Protein AF-A0A7W6J8L1-F1 (afdb_monomer_lite)

Sequence (103 aa):
MVDAICGVARTLWPSKTATNLASRAEISERAAKLWLEGRTEPGAEAVVNLLRSDAGFVVLQSIMQGSGTRWWREFERGVQIAELEQRLEWHRQQLDTLKQELK

Structure (mmCIF, N/CA/C/O backbone):
data_AF-A0A7W6J8L1-F1
#
_entry.id   AF-A0A7W6J8L1-F1
#
loop_
_atom_site.group_PDB
_atom_site.id
_atom_site.type_symbol
_atom_site.label_atom_id
_atom_site.label_alt_id
_atom_site.label_comp_id
_atom_site.label_asym_id
_atom_site.label_entity_id
_atom_site.label_seq_id
_atom_site.pdbx_PDB_ins_code
_atom_site.Cartn_x
_atom_site.Cartn_y
_atom_site.Cartn_z
_atom_site.occupancy
_atom_site.B_iso_or_equiv
_atom_site.auth_seq_id
_atom_site.auth_comp_id
_atom_site.auth_asym_id
_atom_site.auth_atom_id
_atom_site.pdbx_PDB_model_num
ATOM 1 N N . MET A 1 1 ? 8.585 -10.341 -8.359 1.00 72.62 1 MET A N 1
ATOM 2 C CA . MET A 1 1 ? 8.406 -8.970 -7.814 1.00 72.62 1 MET A CA 1
ATOM 3 C C . MET A 1 1 ? 7.578 -8.098 -8.751 1.00 72.62 1 MET A C 1
ATOM 5 O O . MET A 1 1 ? 6.608 -7.508 -8.291 1.00 72.62 1 MET A O 1
ATOM 9 N N . VAL A 1 2 ? 7.901 -8.053 -10.051 1.00 84.25 2 VAL A N 1
ATOM 10 C CA . VAL A 1 2 ? 7.100 -7.334 -11.066 1.00 84.25 2 VAL A CA 1
ATOM 11 C C . VAL A 1 2 ? 5.639 -7.768 -11.056 1.00 84.25 2 VAL A C 1
ATOM 13 O O . VAL A 1 2 ? 4.758 -6.916 -11.039 1.00 84.25 2 VAL A O 1
ATOM 16 N N . ASP A 1 3 ? 5.385 -9.077 -10.981 1.00 87.69 3 ASP A N 1
ATOM 17 C CA . ASP A 1 3 ? 4.025 -9.628 -10.965 1.00 87.69 3 ASP A CA 1
ATOM 18 C C . ASP A 1 3 ? 3.216 -9.182 -9.748 1.00 87.69 3 ASP A C 1
ATOM 20 O O . ASP A 1 3 ? 2.036 -8.872 -9.882 1.00 87.69 3 ASP A O 1
ATOM 24 N N . ALA A 1 4 ? 3.856 -9.084 -8.578 1.00 88.56 4 ALA A N 1
ATOM 25 C CA . ALA A 1 4 ? 3.229 -8.587 -7.355 1.00 88.56 4 ALA A CA 1
ATOM 26 C C . ALA A 1 4 ? 2.823 -7.112 -7.518 1.00 88.56 4 ALA A C 1
ATOM 28 O O . ALA A 1 4 ? 1.662 -6.754 -7.332 1.00 88.56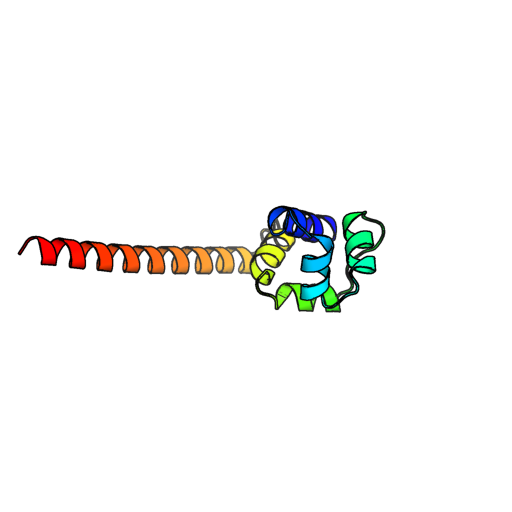 4 ALA A O 1
ATOM 29 N N . ILE A 1 5 ? 3.753 -6.268 -7.977 1.00 93.12 5 ILE A N 1
ATOM 30 C CA . ILE A 1 5 ? 3.507 -4.836 -8.205 1.00 93.12 5 ILE A CA 1
ATOM 31 C C . ILE A 1 5 ? 2.439 -4.624 -9.289 1.00 93.12 5 ILE A C 1
ATOM 33 O O . ILE A 1 5 ? 1.509 -3.843 -9.099 1.00 93.12 5 ILE A O 1
ATOM 37 N N . CYS A 1 6 ? 2.531 -5.335 -10.414 1.00 94.69 6 CYS A N 1
ATOM 38 C CA . CYS A 1 6 ? 1.575 -5.220 -11.514 1.00 94.69 6 CYS A CA 1
ATOM 39 C C . CYS A 1 6 ? 0.200 -5.788 -11.147 1.00 94.69 6 CYS A C 1
ATOM 41 O O . CYS A 1 6 ? -0.818 -5.234 -11.558 1.00 94.69 6 CYS A O 1
ATOM 43 N N . GLY A 1 7 ? 0.154 -6.867 -10.363 1.00 94.81 7 GLY A N 1
ATOM 44 C CA . GLY A 1 7 ? -1.077 -7.422 -9.809 1.00 94.81 7 GLY A CA 1
ATOM 45 C C . GLY A 1 7 ? -1.788 -6.411 -8.915 1.00 94.81 7 GLY A C 1
ATOM 46 O O . GLY A 1 7 ? -2.953 -6.098 -9.155 1.00 94.81 7 GLY A O 1
ATOM 47 N N . VAL A 1 8 ? -1.067 -5.819 -7.958 1.00 95.31 8 VAL A N 1
ATOM 48 C CA . VAL A 1 8 ? -1.593 -4.751 -7.094 1.00 95.31 8 VAL A CA 1
ATOM 49 C C . VAL A 1 8 ? -2.060 -3.553 -7.913 1.00 95.31 8 VAL A C 1
ATOM 51 O O . VAL A 1 8 ? -3.170 -3.072 -7.700 1.00 95.31 8 VAL A O 1
ATOM 54 N N . ALA A 1 9 ? -1.267 -3.100 -8.886 1.00 96.31 9 ALA A N 1
ATOM 55 C CA . ALA A 1 9 ? -1.627 -1.958 -9.720 1.00 96.31 9 ALA A CA 1
ATOM 56 C C . ALA A 1 9 ? -2.949 -2.185 -10.475 1.00 96.31 9 ALA A C 1
ATOM 58 O O . ALA A 1 9 ? -3.785 -1.283 -10.517 1.00 96.31 9 ALA A O 1
ATOM 59 N N . ARG A 1 10 ? -3.168 -3.384 -11.039 1.00 97.31 10 ARG A N 1
ATOM 60 C CA . ARG A 1 10 ? -4.425 -3.729 -11.733 1.00 97.31 10 ARG A CA 1
ATOM 61 C C . ARG A 1 10 ? -5.626 -3.763 -10.787 1.00 97.31 10 ARG A C 1
ATOM 63 O O . ARG A 1 10 ? -6.712 -3.364 -11.194 1.00 97.31 10 ARG A O 1
ATOM 70 N N . THR A 1 11 ? -5.429 -4.201 -9.545 1.00 96.75 11 THR A N 1
ATOM 71 C CA . THR A 1 11 ? -6.487 -4.237 -8.524 1.00 96.75 11 THR A CA 1
ATOM 72 C C . THR A 1 11 ? -6.833 -2.842 -8.004 1.00 96.75 11 THR A C 1
ATOM 74 O O . THR A 1 11 ? -8.009 -2.509 -7.898 1.00 96.75 11 THR A O 1
ATOM 77 N N . LEU A 1 12 ? -5.830 -2.014 -7.696 1.00 96.25 12 LEU A N 1
ATOM 78 C CA . LEU A 1 12 ? -6.038 -0.669 -7.147 1.00 96.25 12 LEU A CA 1
ATOM 79 C C . LEU A 1 12 ? -6.540 0.323 -8.199 1.00 96.25 12 LEU A C 1
ATOM 81 O O . LEU A 1 12 ? -7.371 1.180 -7.902 1.00 96.25 12 LEU A O 1
ATOM 85 N N . TRP A 1 13 ? -6.035 0.216 -9.429 1.00 96.81 13 TRP A N 1
ATOM 86 C CA . TRP A 1 13 ? -6.322 1.159 -10.508 1.00 96.81 13 TRP A CA 1
ATOM 87 C C . TRP A 1 13 ? -6.738 0.414 -11.779 1.00 96.81 13 TRP A C 1
ATOM 89 O O . TRP A 1 13 ? -5.997 0.417 -12.768 1.00 96.81 13 TRP A O 1
ATOM 99 N N . PRO A 1 14 ? -7.925 -0.220 -11.793 1.00 96.25 14 PRO A N 1
ATOM 100 C CA . PRO A 1 14 ? -8.396 -0.976 -12.955 1.00 96.25 14 PRO A CA 1
ATOM 101 C C . PRO A 1 14 ? -8.577 -0.080 -14.188 1.00 96.25 14 PRO A C 1
ATOM 103 O O . PRO A 1 14 ? -8.321 -0.491 -15.317 1.00 96.25 14 PRO A O 1
ATOM 106 N N . SER A 1 15 ? -8.951 1.184 -13.982 1.00 96.25 15 SER A N 1
ATOM 107 C CA . SER A 1 15 ? -8.907 2.214 -15.017 1.00 96.25 15 SER A CA 1
ATOM 108 C C . SER A 1 15 ? -7.578 2.965 -14.967 1.00 96.25 15 SER A C 1
ATOM 110 O O . SER A 1 15 ? -7.161 3.415 -13.898 1.00 96.25 15 SER A O 1
ATOM 112 N N . LYS A 1 16 ? -6.952 3.191 -16.129 1.00 96.38 16 LYS A N 1
ATOM 113 C CA . LYS A 1 16 ? -5.691 3.951 -16.248 1.00 96.38 16 LYS A CA 1
ATOM 114 C C . LYS A 1 16 ? -4.561 3.374 -15.376 1.00 96.38 16 LYS A C 1
ATOM 116 O O . LYS A 1 16 ? -3.809 4.126 -14.756 1.00 96.38 16 LYS A O 1
ATOM 121 N N . THR A 1 17 ? -4.434 2.044 -15.339 1.00 97.88 17 THR A N 1
ATOM 122 C CA . THR A 1 17 ? -3.417 1.335 -14.542 1.00 97.88 17 THR A CA 1
ATOM 123 C C . THR A 1 17 ? -2.011 1.857 -14.815 1.00 97.88 17 THR A C 1
ATOM 125 O O . THR A 1 17 ? -1.297 2.213 -13.884 1.00 97.88 17 THR A O 1
ATOM 128 N N . ALA A 1 18 ? -1.630 1.964 -16.093 1.00 97.69 18 ALA A N 1
ATOM 129 C CA . ALA A 1 18 ? -0.300 2.418 -16.489 1.00 97.69 18 ALA A CA 1
ATOM 130 C C . ALA A 1 18 ? -0.009 3.853 -16.029 1.00 97.69 18 ALA A C 1
ATOM 132 O O . ALA A 1 18 ? 1.066 4.108 -15.502 1.00 97.69 18 ALA A O 1
ATOM 133 N N . THR A 1 19 ? -0.963 4.775 -16.180 1.00 98.31 19 THR A N 1
ATOM 134 C CA . THR A 1 19 ? -0.801 6.176 -15.767 1.00 98.31 19 THR A CA 1
ATOM 135 C C . THR A 1 19 ? -0.666 6.303 -14.247 1.00 98.31 19 THR A C 1
ATOM 137 O O . THR A 1 19 ? 0.218 7.006 -13.765 1.00 98.31 19 THR A O 1
ATOM 140 N N . ASN A 1 20 ? -1.500 5.591 -13.479 1.00 98.19 20 ASN A N 1
ATOM 141 C CA . ASN A 1 20 ? -1.424 5.608 -12.015 1.00 98.19 20 ASN A CA 1
ATOM 142 C C . ASN A 1 20 ? -0.128 4.988 -11.488 1.00 98.19 20 ASN A C 1
ATOM 144 O O . ASN A 1 20 ? 0.472 5.536 -10.562 1.00 98.19 20 ASN A O 1
ATOM 148 N N . LEU A 1 21 ? 0.299 3.875 -12.091 1.00 97.62 21 LEU A N 1
ATOM 149 C CA . LEU A 1 21 ? 1.564 3.220 -11.777 1.00 97.62 21 LEU A CA 1
ATOM 150 C C . LEU A 1 21 ? 2.744 4.144 -12.098 1.00 97.62 21 LEU A C 1
ATOM 152 O O . LEU A 1 21 ? 3.610 4.342 -11.253 1.00 97.62 21 LEU A O 1
ATOM 156 N N . ALA A 1 22 ? 2.738 4.761 -13.282 1.00 98.12 22 ALA A N 1
ATOM 157 C CA . ALA A 1 22 ? 3.782 5.674 -13.734 1.00 98.12 22 ALA A CA 1
ATOM 158 C C . ALA A 1 22 ? 3.950 6.881 -12.807 1.00 98.12 22 ALA A C 1
ATOM 160 O O . ALA A 1 22 ? 5.065 7.188 -12.396 1.00 98.12 22 ALA A O 1
ATOM 161 N N . SER A 1 23 ? 2.837 7.516 -12.427 1.00 98.06 23 SER A N 1
ATOM 162 C CA . SER A 1 23 ? 2.850 8.695 -11.560 1.00 98.06 23 SER A CA 1
ATOM 163 C C . SER A 1 23 ? 3.451 8.423 -10.180 1.00 98.06 23 SER A C 1
ATOM 165 O O . SER A 1 23 ? 4.107 9.303 -9.640 1.00 98.06 23 SER A O 1
ATOM 167 N N . ARG A 1 24 ? 3.219 7.242 -9.596 1.00 98.00 24 ARG A N 1
ATOM 168 C CA . ARG A 1 24 ? 3.680 6.900 -8.235 1.00 98.00 24 ARG A CA 1
ATOM 169 C C . ARG A 1 24 ? 5.069 6.282 -8.205 1.00 98.00 24 ARG A C 1
ATOM 171 O O . ARG A 1 24 ? 5.787 6.427 -7.227 1.00 98.00 24 ARG A O 1
ATOM 178 N N . ALA A 1 25 ? 5.435 5.585 -9.273 1.00 97.44 25 ALA A N 1
ATOM 179 C CA . ALA A 1 25 ? 6.782 5.069 -9.470 1.00 97.44 25 ALA A CA 1
ATOM 180 C C . ALA A 1 25 ? 7.758 6.148 -9.978 1.00 97.44 25 ALA A C 1
ATOM 182 O O . ALA A 1 25 ? 8.954 5.882 -10.046 1.00 97.44 25 ALA A O 1
ATOM 183 N N . GLU A 1 26 ? 7.252 7.334 -10.338 1.00 98.00 26 GLU A N 1
ATOM 184 C CA . GLU A 1 26 ? 7.993 8.433 -10.975 1.00 98.00 26 GLU A CA 1
ATOM 185 C C . GLU A 1 26 ? 8.717 7.995 -12.258 1.00 98.00 26 GLU A C 1
ATOM 187 O O . GLU A 1 26 ? 9.879 8.305 -12.509 1.00 98.00 26 GLU A O 1
ATOM 192 N N . ILE A 1 27 ? 8.005 7.251 -13.102 1.00 97.88 27 ILE A N 1
ATOM 193 C CA . ILE A 1 27 ? 8.501 6.764 -14.394 1.00 97.88 27 ILE A CA 1
ATOM 194 C C . ILE A 1 27 ? 7.600 7.240 -15.532 1.00 97.88 27 ILE A C 1
ATOM 196 O O . ILE A 1 27 ? 6.489 7.725 -15.330 1.00 97.88 27 ILE A O 1
ATOM 200 N N . SER A 1 28 ? 8.047 7.040 -16.772 1.00 98.06 28 SER A N 1
ATOM 201 C CA . SER A 1 28 ? 7.187 7.275 -17.935 1.00 98.06 28 SER A CA 1
ATOM 202 C C . SER A 1 28 ? 6.040 6.258 -18.018 1.00 98.06 28 SER A C 1
ATOM 204 O O . SER A 1 28 ? 6.207 5.078 -17.702 1.00 98.06 28 SER A O 1
ATOM 206 N N . GLU A 1 29 ? 4.890 6.671 -18.562 1.00 98.06 29 GLU A N 1
ATOM 207 C CA . GLU A 1 29 ? 3.771 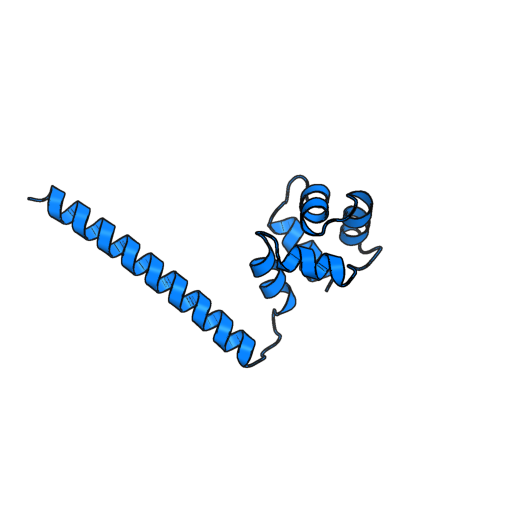5.750 -18.825 1.00 98.06 29 GLU A CA 1
ATOM 208 C C . GLU A 1 29 ? 4.175 4.601 -19.762 1.00 98.06 29 GLU A C 1
ATOM 210 O O . GLU A 1 29 ? 3.701 3.474 -19.620 1.00 98.06 29 GLU A O 1
ATOM 215 N N . ARG A 1 30 ? 5.104 4.854 -20.693 1.00 97.75 30 ARG A N 1
ATOM 216 C CA . ARG A 1 30 ? 5.675 3.811 -21.552 1.00 97.75 30 ARG A CA 1
ATOM 217 C C . ARG A 1 30 ? 6.394 2.737 -20.732 1.00 97.75 30 ARG A C 1
ATOM 219 O O . ARG A 1 30 ? 6.182 1.558 -20.990 1.00 97.75 30 ARG A O 1
ATOM 226 N N . ALA A 1 31 ? 7.221 3.128 -19.762 1.00 97.38 31 ALA A N 1
ATOM 227 C CA . ALA A 1 31 ? 7.908 2.181 -18.886 1.00 97.38 31 ALA A CA 1
ATOM 228 C C . ALA A 1 31 ? 6.909 1.371 -18.044 1.00 97.38 31 ALA A C 1
ATOM 230 O O . ALA A 1 31 ? 7.021 0.151 -17.977 1.00 97.38 31 ALA A O 1
AT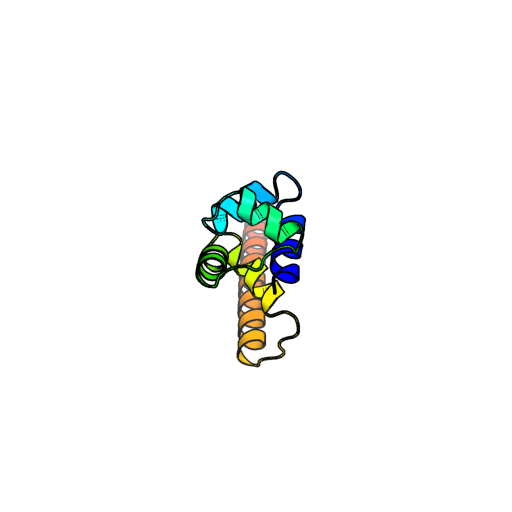OM 231 N N . ALA A 1 32 ? 5.875 2.023 -17.503 1.00 97.25 32 ALA A N 1
ATOM 232 C CA . ALA A 1 32 ? 4.811 1.341 -16.767 1.00 97.25 32 ALA A CA 1
ATOM 233 C C . ALA A 1 32 ? 4.063 0.303 -17.628 1.00 97.25 32 ALA A C 1
ATOM 235 O O . ALA A 1 32 ? 3.774 -0.792 -17.151 1.00 97.25 32 ALA A O 1
ATOM 236 N N . LYS A 1 33 ? 3.779 0.605 -18.905 1.00 97.75 33 LYS A N 1
ATOM 237 C CA . LYS A 1 33 ? 3.183 -0.367 -19.845 1.00 97.75 33 LYS A CA 1
ATOM 238 C C . LYS A 1 33 ? 4.088 -1.576 -20.065 1.00 97.75 33 LYS A C 1
ATOM 240 O O . LYS A 1 33 ? 3.610 -2.700 -19.987 1.00 97.75 33 LYS A O 1
ATOM 245 N N . LEU A 1 34 ? 5.391 -1.358 -20.252 1.00 97.62 34 LEU A N 1
ATOM 246 C CA . LEU A 1 34 ? 6.348 -2.455 -20.417 1.00 97.62 34 LEU A CA 1
ATOM 247 C C . LEU A 1 34 ? 6.410 -3.367 -19.182 1.00 97.62 34 LEU A C 1
ATOM 249 O O . LEU A 1 34 ? 6.501 -4.581 -19.348 1.00 97.62 34 LEU A O 1
ATOM 253 N N . TRP A 1 35 ? 6.293 -2.823 -17.966 1.00 96.25 35 TRP A N 1
ATOM 254 C CA . TRP A 1 35 ? 6.169 -3.639 -16.748 1.00 96.25 35 TRP A CA 1
ATOM 255 C C . TRP A 1 35 ? 4.873 -4.440 -16.723 1.00 96.25 35 TRP A C 1
ATOM 257 O O . TRP A 1 35 ? 4.894 -5.636 -16.452 1.00 96.25 35 TRP A O 1
ATOM 267 N N . LEU A 1 36 ? 3.746 -3.801 -17.052 1.00 96.12 36 LEU A N 1
ATOM 268 C CA . LEU A 1 36 ? 2.437 -4.457 -17.098 1.00 96.12 36 LEU A CA 1
ATOM 269 C C . LEU A 1 36 ? 2.365 -5.562 -18.163 1.00 96.12 36 LEU A C 1
ATOM 271 O O . LEU A 1 36 ? 1.570 -6.487 -18.021 1.00 96.12 36 LEU A O 1
ATOM 275 N N . GLU A 1 37 ? 3.181 -5.477 -19.209 1.00 95.88 37 GLU A N 1
ATOM 276 C CA . GLU A 1 37 ? 3.345 -6.504 -20.243 1.00 95.88 37 GLU A CA 1
ATOM 277 C C . GLU A 1 37 ? 4.403 -7.565 -19.877 1.00 95.88 37 GLU A C 1
ATOM 279 O O . GLU A 1 37 ? 4.608 -8.506 -20.639 1.00 95.88 37 GLU A O 1
ATOM 284 N N . GLY A 1 38 ? 5.100 -7.419 -18.743 1.00 94.31 38 GLY A N 1
ATOM 285 C CA . GLY A 1 38 ? 6.173 -8.322 -18.312 1.00 94.31 38 GLY A CA 1
ATOM 286 C C . GLY A 1 38 ? 7.457 -8.217 -19.143 1.00 94.31 38 GLY A C 1
ATOM 287 O O . GLY A 1 38 ? 8.273 -9.133 -19.137 1.00 94.31 38 GLY A O 1
ATOM 288 N N . ARG A 1 39 ? 7.645 -7.121 -19.891 1.00 94.62 39 ARG A N 1
ATOM 289 C CA . ARG A 1 39 ? 8.796 -6.933 -20.793 1.00 94.62 39 ARG A CA 1
ATOM 290 C C . ARG A 1 39 ? 10.024 -6.361 -20.096 1.00 94.62 39 ARG A C 1
ATOM 292 O O . ARG A 1 39 ? 11.132 -6.534 -20.596 1.00 94.62 39 ARG A O 1
ATOM 299 N N . THR A 1 40 ? 9.838 -5.657 -18.983 1.00 94.31 40 THR A N 1
ATOM 300 C CA . THR A 1 40 ? 10.920 -5.089 -18.169 1.00 94.31 40 THR A CA 1
ATOM 301 C C . THR A 1 40 ? 10.582 -5.172 -16.684 1.00 94.31 40 THR A C 1
ATOM 303 O O . THR A 1 40 ? 9.415 -5.300 -16.311 1.00 94.31 40 THR A O 1
ATOM 306 N N . GLU A 1 41 ? 11.604 -5.077 -15.831 1.00 92.00 41 GLU A N 1
ATOM 307 C CA . GLU A 1 41 ? 11.435 -5.071 -14.376 1.00 92.00 41 GLU A CA 1
ATOM 308 C C . GLU A 1 41 ? 11.520 -3.657 -13.771 1.00 92.00 41 GLU A C 1
ATOM 310 O O . GLU A 1 41 ? 12.143 -2.766 -14.363 1.00 92.00 41 GLU A O 1
ATOM 315 N N . PRO A 1 42 ? 10.920 -3.432 -12.585 1.00 92.00 42 PRO A N 1
ATOM 316 C CA . PRO A 1 42 ? 11.105 -2.225 -11.803 1.00 92.00 42 PRO A CA 1
ATOM 317 C C . PRO A 1 42 ? 12.537 -2.049 -11.318 1.00 92.00 42 PRO A C 1
ATOM 319 O O . PRO A 1 42 ? 13.105 -2.934 -10.682 1.00 92.00 42 PRO A O 1
ATOM 322 N N . GLY A 1 43 ? 13.094 -0.862 -11.559 1.00 93.50 43 GLY A N 1
ATOM 323 C CA . GLY A 1 43 ? 14.325 -0.435 -10.902 1.00 93.50 43 GLY A CA 1
ATOM 324 C C . GLY A 1 43 ? 14.095 -0.158 -9.414 1.00 93.50 43 GLY A C 1
ATOM 325 O O . GLY A 1 43 ? 12.983 0.170 -8.997 1.00 93.50 43 GLY A O 1
ATOM 326 N N . ALA A 1 44 ? 15.159 -0.248 -8.612 1.00 94.31 44 ALA A N 1
ATOM 327 C CA . ALA A 1 44 ? 15.083 -0.077 -7.159 1.00 94.31 44 ALA A CA 1
ATOM 328 C C . ALA A 1 44 ? 14.500 1.286 -6.742 1.00 94.31 44 ALA A C 1
ATOM 330 O O . ALA A 1 44 ? 13.662 1.345 -5.847 1.00 94.31 44 ALA A O 1
ATOM 331 N N . GLU A 1 45 ? 14.891 2.365 -7.422 1.00 97.38 45 GLU A N 1
ATOM 332 C CA . GLU A 1 45 ? 14.384 3.719 -7.158 1.00 97.38 45 GLU A CA 1
ATOM 333 C C . GLU A 1 45 ? 12.868 3.810 -7.349 1.00 97.38 45 GLU A C 1
ATOM 335 O O . GLU A 1 45 ? 12.152 4.315 -6.490 1.00 97.38 45 GLU A O 1
ATOM 340 N N . ALA A 1 46 ? 12.353 3.213 -8.418 1.00 96.75 46 ALA A N 1
ATOM 341 C CA . ALA A 1 46 ? 10.927 3.226 -8.684 1.00 96.75 46 ALA A CA 1
ATOM 342 C C . ALA A 1 46 ? 10.125 2.373 -7.686 1.00 96.75 46 ALA A C 1
ATOM 344 O O . ALA A 1 46 ? 8.993 2.718 -7.345 1.00 96.75 46 ALA A O 1
ATOM 345 N N . VAL A 1 47 ? 10.711 1.284 -7.170 1.00 95.81 47 VAL A N 1
ATOM 346 C CA . VAL A 1 47 ? 10.122 0.525 -6.053 1.00 95.81 47 VAL A CA 1
ATOM 347 C C . VAL A 1 47 ? 10.092 1.381 -4.786 1.00 95.81 47 VAL A C 1
ATOM 349 O O . VAL A 1 47 ? 9.069 1.416 -4.107 1.00 95.81 47 VAL A O 1
ATOM 352 N N . VAL A 1 48 ? 11.167 2.113 -4.482 1.00 97.88 48 VAL A N 1
ATOM 353 C CA . VAL A 1 48 ? 11.207 3.045 -3.342 1.00 97.88 48 VAL A CA 1
ATOM 354 C C . VAL A 1 48 ? 10.135 4.129 -3.477 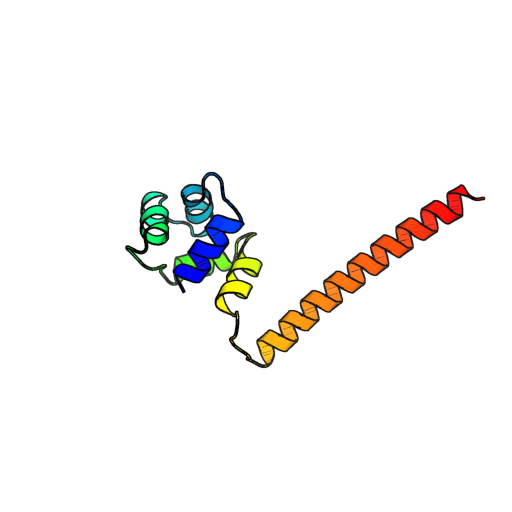1.00 97.88 48 VAL A C 1
ATOM 356 O O . VAL A 1 48 ? 9.422 4.393 -2.508 1.00 97.88 48 VAL A O 1
ATOM 359 N N . ASN A 1 49 ? 9.974 4.712 -4.664 1.00 98.12 49 ASN A N 1
ATOM 360 C CA . ASN A 1 49 ? 8.950 5.723 -4.928 1.00 98.12 49 ASN A CA 1
ATOM 361 C C . ASN A 1 49 ? 7.535 5.158 -4.736 1.00 98.12 49 ASN A C 1
ATOM 363 O O . ASN A 1 49 ? 6.723 5.753 -4.027 1.00 98.12 49 ASN A O 1
ATOM 367 N N . LEU A 1 50 ? 7.271 3.943 -5.231 1.00 97.00 50 LEU A N 1
ATOM 368 C CA . LEU A 1 50 ? 6.001 3.253 -4.985 1.00 97.00 50 LEU A CA 1
ATOM 369 C C . LEU A 1 50 ? 5.740 3.021 -3.496 1.00 97.00 50 LEU A C 1
ATOM 371 O O . LEU A 1 50 ? 4.631 3.285 -3.031 1.00 97.00 50 LEU A O 1
ATOM 375 N N . LEU A 1 51 ? 6.745 2.574 -2.741 1.00 96.88 51 LEU A N 1
ATOM 376 C CA . LEU A 1 51 ? 6.628 2.330 -1.301 1.00 96.88 51 LEU A CA 1
ATOM 377 C C . LEU A 1 51 ? 6.378 3.610 -0.490 1.00 96.88 51 LEU A C 1
ATOM 379 O O . LEU A 1 51 ? 5.815 3.534 0.599 1.00 96.88 51 LEU A O 1
ATOM 383 N N . ARG A 1 52 ? 6.771 4.777 -1.010 1.00 97.75 52 ARG A N 1
ATOM 384 C CA . ARG A 1 52 ? 6.515 6.089 -0.395 1.00 97.75 52 ARG A CA 1
ATOM 385 C C . ARG A 1 52 ? 5.174 6.707 -0.796 1.00 97.75 52 ARG A C 1
ATOM 387 O O . ARG A 1 52 ? 4.769 7.697 -0.194 1.00 97.75 52 ARG A O 1
ATOM 394 N N . SER A 1 53 ? 4.500 6.153 -1.802 1.00 97.56 53 SER A N 1
ATOM 395 C CA . SER A 1 53 ? 3.202 6.646 -2.268 1.00 97.56 53 SER A CA 1
ATOM 396 C C . SER A 1 53 ? 2.048 6.239 -1.343 1.00 97.56 53 SER A C 1
ATOM 398 O O . SER A 1 53 ? 2.193 5.40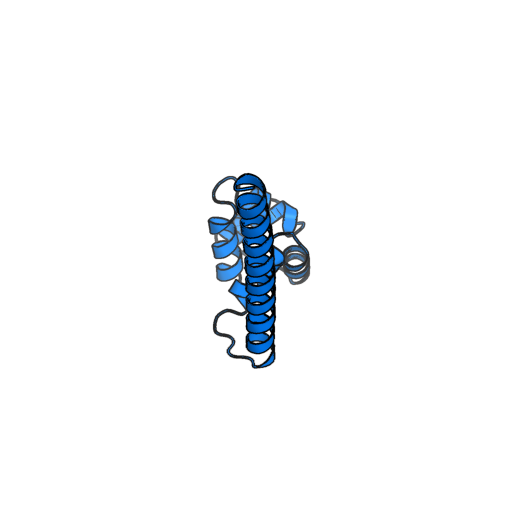5 -0.449 1.00 97.56 53 SER A O 1
ATOM 400 N N . ASP A 1 54 ? 0.859 6.767 -1.623 1.00 95.62 54 ASP A N 1
ATOM 401 C CA . ASP A 1 54 ? -0.417 6.365 -1.018 1.00 95.62 54 ASP A CA 1
ATOM 402 C C . ASP A 1 54 ? -0.734 4.864 -1.179 1.00 95.62 54 ASP A C 1
ATOM 404 O O . ASP A 1 54 ? -1.461 4.300 -0.367 1.00 95.62 54 ASP A O 1
ATOM 408 N N . ALA A 1 55 ? -0.163 4.189 -2.183 1.00 95.56 55 ALA A N 1
ATOM 409 C CA . ALA A 1 55 ? -0.298 2.741 -2.368 1.00 95.56 55 ALA A CA 1
ATOM 410 C C . ALA A 1 55 ? 0.815 1.917 -1.700 1.00 95.56 55 ALA A C 1
ATOM 412 O O . ALA A 1 55 ? 0.797 0.684 -1.775 1.00 95.56 55 ALA A O 1
ATOM 413 N N . GLY A 1 56 ? 1.784 2.570 -1.052 1.00 95.88 56 GLY A N 1
ATOM 414 C CA . GLY A 1 56 ? 3.015 1.942 -0.582 1.00 95.88 56 GLY A CA 1
ATOM 415 C C . GLY A 1 56 ? 2.789 0.769 0.365 1.00 95.88 56 GLY A C 1
ATOM 416 O O . GLY A 1 56 ? 3.436 -0.267 0.221 1.00 95.88 56 GLY A O 1
ATOM 417 N N . PHE A 1 57 ? 1.814 0.878 1.270 1.00 93.94 57 PHE A N 1
ATOM 418 C CA . PHE A 1 57 ? 1.474 -0.204 2.193 1.00 93.94 57 PHE A CA 1
ATOM 419 C C . PHE A 1 57 ? 0.940 -1.450 1.472 1.00 93.94 57 PHE A C 1
ATOM 421 O O . PHE A 1 57 ? 1.418 -2.553 1.723 1.00 93.94 57 PHE A O 1
ATOM 428 N N . VAL A 1 58 ? 0.014 -1.284 0.522 1.00 94.75 58 VAL A N 1
ATOM 429 C CA . VAL A 1 58 ? -0.564 -2.405 -0.243 1.00 94.75 58 VAL A CA 1
ATOM 430 C C . VAL A 1 58 ? 0.505 -3.077 -1.110 1.00 94.75 58 VAL A C 1
ATOM 432 O O . VAL A 1 58 ? 0.563 -4.304 -1.211 1.00 94.75 58 VAL A O 1
ATOM 435 N N . VAL A 1 59 ? 1.396 -2.277 -1.702 1.00 95.25 59 VAL A N 1
ATOM 436 C CA . VAL A 1 59 ? 2.548 -2.782 -2.460 1.00 95.25 59 VAL A CA 1
ATOM 437 C C . VAL A 1 59 ? 3.487 -3.573 -1.547 1.00 95.25 59 VAL A C 1
ATOM 439 O O . VAL A 1 59 ? 3.863 -4.693 -1.893 1.00 95.25 59 VAL A O 1
ATOM 442 N N . LEU A 1 60 ? 3.824 -3.038 -0.369 1.00 94.94 60 LEU A N 1
ATOM 443 C CA . LEU A 1 60 ? 4.672 -3.720 0.607 1.00 94.94 60 LEU A CA 1
ATOM 444 C C . LEU A 1 60 ? 4.058 -5.051 1.051 1.00 94.94 60 LEU A C 1
ATOM 446 O O . LEU A 1 60 ? 4.759 -6.058 1.063 1.00 94.94 60 LEU A O 1
ATOM 450 N N . GLN A 1 61 ? 2.757 -5.079 1.350 1.00 94.00 61 GLN A N 1
ATOM 451 C CA . GLN A 1 61 ? 2.047 -6.307 1.714 1.00 94.00 61 GLN A CA 1
ATOM 452 C C . GLN A 1 61 ? 2.132 -7.369 0.616 1.00 94.00 61 GLN A C 1
ATOM 454 O O . GLN A 1 61 ? 2.406 -8.531 0.909 1.00 94.00 61 GLN A O 1
ATOM 459 N N . SER A 1 62 ? 1.949 -6.983 -0.649 1.00 94.19 62 SER A N 1
ATOM 460 C CA . SER A 1 62 ? 2.049 -7.925 -1.766 1.00 94.19 62 SER A CA 1
ATOM 461 C C . SER A 1 62 ? 3.473 -8.444 -1.975 1.00 94.19 62 SER A C 1
ATOM 463 O O . SER A 1 62 ? 3.652 -9.626 -2.261 1.00 94.19 62 SER A O 1
ATOM 465 N N . ILE A 1 63 ? 4.494 -7.602 -1.782 1.00 93.00 63 ILE A N 1
ATOM 466 C CA . ILE A 1 63 ? 5.904 -8.022 -1.839 1.00 93.00 63 ILE A CA 1
ATOM 467 C C . ILE A 1 63 ? 6.240 -8.978 -0.686 1.00 93.00 63 ILE A C 1
ATOM 469 O O . ILE A 1 63 ? 6.949 -9.962 -0.885 1.00 93.00 63 ILE A O 1
ATOM 473 N N . MET A 1 64 ? 5.733 -8.693 0.514 1.00 93.50 64 MET A N 1
ATOM 474 C CA . MET A 1 64 ? 6.020 -9.447 1.736 1.00 93.50 64 MET A CA 1
ATOM 475 C C . MET A 1 64 ? 5.131 -10.682 1.925 1.00 93.50 64 MET A C 1
ATOM 477 O O . MET A 1 64 ? 5.322 -11.434 2.890 1.00 93.50 64 MET A O 1
ATOM 481 N N . GLN A 1 65 ? 4.182 -10.919 1.015 1.00 90.19 65 GLN A N 1
ATOM 482 C CA . GLN A 1 65 ? 3.264 -12.047 1.069 1.00 90.19 65 GLN A CA 1
ATOM 483 C C . GLN A 1 65 ? 4.034 -13.371 1.148 1.00 90.19 65 GLN A C 1
ATOM 485 O O . GLN A 1 65 ? 4.888 -13.676 0.320 1.00 90.19 65 GLN A O 1
ATOM 490 N N . GLY A 1 66 ? 3.727 -14.176 2.167 1.00 86.81 66 GLY A N 1
ATOM 491 C CA . GLY A 1 66 ? 4.373 -15.475 2.371 1.00 86.81 66 GLY A CA 1
ATOM 492 C C . GLY A 1 66 ? 5.813 -15.410 2.897 1.00 86.81 66 GLY A C 1
ATOM 493 O O . GLY A 1 66 ? 6.420 -16.461 3.074 1.00 86.81 66 GLY A O 1
ATOM 494 N N . SER A 1 67 ? 6.354 -14.223 3.207 1.00 92.25 67 SER A N 1
ATOM 495 C CA . SER A 1 67 ? 7.726 -14.081 3.725 1.00 92.25 67 SER A CA 1
ATOM 496 C C . SER A 1 67 ? 7.965 -14.830 5.042 1.00 92.25 67 SER A C 1
ATOM 498 O O . SER A 1 67 ? 9.080 -15.267 5.315 1.00 92.25 67 SER A O 1
ATOM 500 N N . GLY A 1 68 ? 6.935 -14.952 5.891 1.00 89.88 68 GLY A N 1
ATOM 501 C CA . GLY A 1 68 ? 6.993 -15.644 7.185 1.00 89.88 68 GLY A CA 1
ATOM 502 C C . GLY A 1 68 ? 7.938 -15.015 8.221 1.00 89.88 68 GLY A C 1
ATOM 503 O O . GLY A 1 68 ? 8.046 -15.519 9.348 1.00 89.88 68 GLY A O 1
ATOM 504 N N . THR A 1 69 ? 8.607 -13.909 7.882 1.00 95.94 69 THR A N 1
ATOM 505 C CA . THR A 1 69 ? 9.599 -13.272 8.747 1.00 95.94 69 THR A CA 1
ATOM 506 C C . THR A 1 69 ? 8.934 -12.748 10.014 1.00 95.94 69 THR A C 1
ATOM 508 O O . THR A 1 69 ? 7.788 -12.294 10.023 1.00 95.94 69 THR A O 1
ATOM 511 N N . ARG A 1 70 ? 9.642 -12.874 11.140 1.00 96.50 70 ARG A N 1
ATOM 512 C CA . ARG A 1 70 ? 9.092 -12.531 12.455 1.00 96.50 70 ARG A CA 1
ATOM 513 C C . ARG A 1 70 ? 8.667 -11.064 12.530 1.00 96.50 70 ARG A C 1
ATOM 515 O O . ARG A 1 70 ? 7.547 -10.792 12.945 1.00 96.50 70 ARG A O 1
ATOM 522 N N . TRP A 1 71 ? 9.539 -10.157 12.089 1.00 96.56 71 TRP A N 1
ATOM 523 C CA . TRP A 1 71 ? 9.281 -8.718 12.136 1.00 96.56 71 TRP A CA 1
ATOM 524 C C . TRP A 1 71 ? 8.057 -8.328 11.296 1.00 96.56 71 TRP A C 1
ATOM 526 O O . TRP A 1 71 ? 7.281 -7.476 11.715 1.00 96.56 71 TRP A O 1
ATOM 536 N N . TRP A 1 72 ? 7.842 -8.982 10.147 1.00 95.81 72 TRP A N 1
ATOM 537 C CA . TRP A 1 72 ? 6.690 -8.712 9.288 1.00 95.81 72 TRP A CA 1
ATOM 538 C C . TRP A 1 72 ? 5.389 -9.134 9.965 1.00 95.81 72 TRP A C 1
ATOM 540 O O . TRP A 1 72 ? 4.449 -8.352 10.036 1.00 95.81 72 TRP A O 1
ATOM 550 N N . ARG A 1 73 ? 5.362 -10.330 10.565 1.00 94.25 73 ARG A N 1
ATOM 551 C CA . ARG A 1 73 ? 4.195 -10.801 11.328 1.00 94.25 73 ARG A CA 1
ATOM 552 C C . ARG A 1 73 ? 3.875 -9.905 12.524 1.00 94.25 73 ARG A C 1
ATOM 554 O O . ARG A 1 73 ? 2.708 -9.709 12.848 1.00 94.25 73 ARG A O 1
ATOM 561 N N . GLU A 1 74 ? 4.896 -9.402 13.213 1.00 95.88 74 GLU A N 1
ATOM 562 C CA . GLU A 1 74 ? 4.723 -8.458 14.323 1.00 95.88 74 GLU A CA 1
ATOM 563 C C . GLU A 1 74 ? 4.158 -7.119 13.827 1.00 95.88 74 GLU A C 1
ATOM 565 O O . GLU A 1 74 ? 3.213 -6.599 14.418 1.00 95.88 74 GLU A O 1
ATOM 570 N N . PHE A 1 75 ? 4.667 -6.613 12.704 1.00 94.62 75 PHE A N 1
ATOM 571 C CA . PHE A 1 75 ? 4.154 -5.412 12.052 1.00 94.62 75 PHE A CA 1
ATOM 572 C C . PHE A 1 75 ? 2.694 -5.566 11.591 1.00 94.62 75 PHE A C 1
ATOM 574 O O . PHE A 1 75 ? 1.866 -4.725 11.933 1.00 94.62 75 PHE A O 1
ATOM 581 N N . GLU A 1 76 ? 2.342 -6.658 10.900 1.00 93.44 76 GLU A N 1
ATOM 582 C CA . GLU A 1 76 ? 0.962 -6.941 10.468 1.00 93.44 76 GLU A CA 1
ATOM 583 C C . GLU A 1 76 ? -0.013 -6.969 11.649 1.00 93.44 76 GLU A C 1
ATOM 585 O O . GLU A 1 76 ? -1.100 -6.398 11.572 1.00 93.44 76 GLU A O 1
ATOM 590 N N . ARG A 1 77 ? 0.388 -7.584 12.770 1.00 93.88 77 ARG A N 1
ATOM 591 C CA . ARG A 1 77 ? -0.411 -7.575 14.004 1.00 93.88 77 ARG A CA 1
ATOM 592 C C . ARG A 1 77 ? -0.588 -6.166 14.553 1.00 93.88 77 ARG A C 1
ATOM 594 O O . ARG A 1 77 ? -1.694 -5.822 14.949 1.00 93.88 77 ARG A O 1
ATOM 601 N N . GLY A 1 78 ? 0.475 -5.363 14.577 1.00 96.31 78 GLY A N 1
ATOM 602 C CA . GLY A 1 78 ? 0.411 -3.973 15.030 1.00 96.31 78 GLY A CA 1
ATOM 603 C C . GLY A 1 78 ? -0.587 -3.144 14.218 1.00 96.31 78 GLY A C 1
ATOM 604 O O . GLY A 1 78 ? -1.418 -2.452 14.801 1.00 96.31 78 GLY A O 1
ATOM 605 N N . VAL A 1 79 ? -0.566 -3.281 12.888 1.00 93.94 79 VAL A N 1
ATOM 606 C CA . VAL A 1 79 ? -1.536 -2.617 12.000 1.00 93.94 79 VAL A CA 1
ATOM 607 C C . VAL A 1 79 ? -2.965 -3.082 12.294 1.00 93.94 79 VAL A C 1
ATOM 609 O O . VAL A 1 79 ? -3.850 -2.252 12.477 1.00 93.94 79 VAL A O 1
ATOM 612 N N . GLN A 1 80 ? -3.192 -4.395 12.411 1.00 94.06 80 GLN A N 1
ATOM 613 C CA . GLN A 1 80 ? -4.520 -4.943 12.717 1.00 94.06 80 GLN A CA 1
ATOM 614 C C . GLN A 1 80 ? -5.061 -4.463 14.069 1.00 94.06 80 GLN A C 1
ATOM 616 O O . GLN A 1 80 ? -6.246 -4.154 14.180 1.00 94.06 80 GLN A O 1
ATOM 621 N N . ILE A 1 81 ? -4.209 -4.391 15.094 1.00 97.38 81 ILE A N 1
ATOM 622 C CA . ILE A 1 81 ? -4.590 -3.880 16.416 1.00 97.38 81 ILE A CA 1
ATOM 623 C C . ILE A 1 81 ? -5.017 -2.415 16.307 1.00 97.38 81 ILE A C 1
ATOM 625 O O . ILE A 1 81 ? -6.117 -2.085 16.742 1.00 97.38 81 ILE A O 1
ATOM 629 N N . ALA A 1 82 ? -4.212 -1.567 15.663 1.00 96.81 82 ALA A N 1
ATOM 630 C CA . ALA A 1 82 ? -4.528 -0.148 15.506 1.00 96.81 82 ALA A CA 1
ATOM 631 C C . ALA A 1 82 ? -5.848 0.078 14.741 1.00 96.81 82 ALA A C 1
ATOM 633 O O . ALA A 1 82 ? -6.665 0.910 15.137 1.00 96.81 82 ALA A O 1
ATOM 634 N N . GLU A 1 83 ? -6.104 -0.697 13.679 1.00 94.81 83 GLU A N 1
ATOM 635 C CA . GLU A 1 83 ? -7.378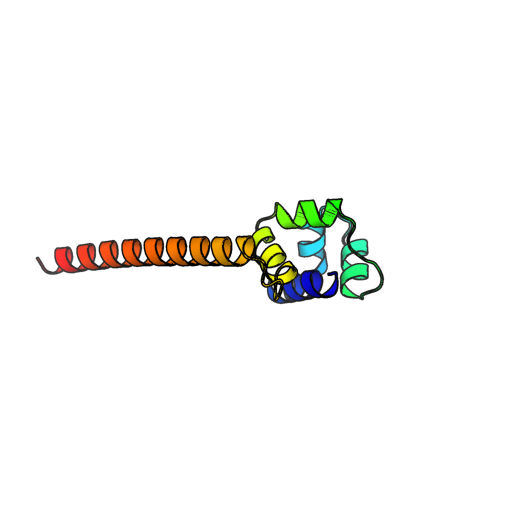 -0.643 12.949 1.00 94.81 83 GLU A CA 1
ATOM 636 C C . GLU A 1 83 ? -8.574 -1.029 13.831 1.00 94.81 83 GLU A C 1
ATOM 638 O O . GLU A 1 83 ? -9.634 -0.399 13.765 1.00 94.81 83 GLU A O 1
ATOM 643 N N . LEU A 1 84 ? -8.429 -2.071 14.655 1.00 97.00 84 LEU A N 1
ATOM 644 C CA . LEU A 1 84 ? -9.480 -2.510 15.572 1.00 97.00 84 LEU A CA 1
ATOM 645 C C . LEU A 1 84 ? -9.741 -1.472 16.664 1.00 97.00 84 LEU A C 1
ATOM 647 O O . LEU A 1 84 ? -10.901 -1.191 16.965 1.00 97.00 84 LEU A O 1
ATOM 651 N N . GLU A 1 85 ? -8.692 -0.870 17.220 1.00 98.00 85 GLU A N 1
ATOM 652 C CA . GLU A 1 85 ? -8.799 0.202 18.211 1.00 98.00 85 GLU A CA 1
ATOM 653 C C . GLU A 1 85 ? -9.540 1.418 17.643 1.00 98.00 85 GLU A C 1
ATOM 655 O O . GLU A 1 85 ? -10.467 1.925 18.277 1.00 98.00 85 GLU A O 1
ATOM 660 N N . GLN A 1 86 ? -9.221 1.828 16.412 1.00 96.62 86 GLN A N 1
ATOM 661 C CA . GLN A 1 86 ? -9.910 2.933 15.744 1.00 96.62 86 GLN A CA 1
ATOM 662 C C . GLN A 1 86 ? -11.399 2.632 15.509 1.00 96.62 86 GLN A C 1
ATOM 664 O O . GLN A 1 86 ? -12.253 3.495 15.719 1.00 96.62 86 GLN A O 1
ATOM 669 N N . ARG A 1 87 ? -11.738 1.400 15.102 1.00 96.69 87 ARG A N 1
ATOM 670 C CA . ARG A 1 87 ? -13.139 0.979 14.914 1.00 96.69 87 ARG A CA 1
ATOM 671 C C . ARG A 1 87 ? -13.906 0.924 16.231 1.00 96.69 87 ARG A C 1
ATOM 673 O O . ARG A 1 87 ? -15.065 1.333 16.274 1.00 96.69 87 ARG A O 1
ATOM 680 N N . LEU A 1 88 ? -13.278 0.434 17.301 1.00 97.69 88 LEU A N 1
ATOM 681 C CA . LEU A 1 88 ? -13.877 0.421 18.636 1.00 97.69 88 LEU A CA 1
ATOM 682 C C . LEU A 1 88 ? -14.207 1.836 19.104 1.00 97.69 88 LEU A C 1
ATOM 684 O O . LEU A 1 88 ? -15.304 2.065 19.611 1.00 97.69 88 LEU A O 1
ATOM 688 N N . GLU A 1 89 ? -13.288 2.776 18.903 1.00 97.62 89 GLU A N 1
ATOM 689 C CA . GLU A 1 89 ? -13.501 4.172 19.268 1.00 97.62 89 GLU A CA 1
ATOM 690 C C . GLU A 1 89 ? -14.641 4.803 18.461 1.00 97.62 89 GLU A C 1
ATOM 692 O O . GLU A 1 89 ? -15.547 5.406 19.036 1.00 97.62 89 GLU A O 1
ATOM 697 N N . TRP A 1 90 ? -14.682 4.565 17.147 1.00 96.31 90 TRP A N 1
ATOM 698 C CA . TRP A 1 90 ? -15.793 5.017 16.308 1.00 96.31 90 TRP A CA 1
ATOM 699 C C . TRP A 1 90 ? -17.149 4.484 16.792 1.00 96.31 90 TRP A C 1
ATOM 701 O O . TRP A 1 90 ? -18.112 5.239 16.929 1.00 96.31 90 TRP A O 1
ATOM 711 N N . HIS A 1 91 ? -17.237 3.190 17.107 1.00 96.88 91 HIS A N 1
ATOM 712 C CA . HIS A 1 91 ? -18.477 2.593 17.602 1.00 96.88 91 HIS A CA 1
ATOM 713 C C . HIS A 1 91 ? -18.890 3.112 18.983 1.00 96.88 91 HIS A C 1
ATOM 715 O O . HIS A 1 91 ? -20.086 3.259 19.236 1.00 96.88 91 HIS A O 1
ATOM 721 N N . ARG A 1 92 ? -17.936 3.425 19.869 1.00 97.50 92 ARG A N 1
ATOM 722 C CA . ARG A 1 92 ? -18.232 4.063 21.162 1.00 97.50 92 ARG A CA 1
ATOM 723 C C . ARG A 1 92 ? -18.863 5.436 20.975 1.00 97.50 92 ARG A C 1
ATOM 725 O O . ARG A 1 92 ? -19.903 5.695 21.572 1.00 97.50 92 ARG A O 1
ATOM 732 N N . GLN A 1 93 ? -18.296 6.259 20.095 1.00 96.81 93 GLN A N 1
ATOM 733 C CA . GLN A 1 93 ? -18.835 7.587 19.791 1.00 96.81 93 GLN A CA 1
ATOM 734 C C . GLN A 1 93 ? -20.265 7.501 19.244 1.00 96.81 93 GLN A C 1
ATOM 736 O O . GLN A 1 93 ? -21.148 8.207 19.721 1.00 96.81 93 GLN A O 1
ATOM 741 N N . GLN A 1 94 ? -20.522 6.569 18.321 1.00 95.88 94 GLN A N 1
ATOM 742 C CA . GLN A 1 94 ? -21.867 6.326 17.786 1.00 95.88 94 GLN A CA 1
ATOM 743 C C . GLN A 1 94 ? -22.872 5.909 18.874 1.00 95.88 94 GLN A C 1
ATOM 745 O O . GLN A 1 94 ? -24.004 6.391 18.892 1.00 95.88 94 GLN A O 1
ATOM 750 N N . LEU A 1 95 ? -22.468 5.035 19.804 1.00 95.50 95 LEU A N 1
ATOM 751 C CA . LEU A 1 95 ? -23.325 4.625 20.920 1.00 95.50 95 LEU A CA 1
ATOM 752 C C . LEU A 1 95 ? -23.666 5.790 21.849 1.00 95.50 95 LEU A C 1
ATOM 754 O O . LEU A 1 95 ? -24.799 5.874 22.321 1.00 95.50 95 LEU A O 1
ATOM 758 N N . ASP A 1 96 ? -22.705 6.663 22.130 1.00 96.56 96 ASP A N 1
ATOM 759 C CA . ASP A 1 96 ? -22.929 7.806 23.009 1.00 96.56 96 ASP A CA 1
ATOM 760 C C . ASP A 1 96 ? -23.860 8.839 22.368 1.00 96.56 96 ASP A C 1
ATOM 762 O O . ASP A 1 96 ? -24.757 9.332 23.053 1.00 96.56 96 ASP A O 1
ATOM 766 N N . THR A 1 97 ? -23.739 9.087 21.059 1.00 96.12 97 THR A N 1
ATOM 767 C CA . THR A 1 97 ? -24.697 9.914 20.307 1.00 96.12 97 THR A CA 1
ATOM 768 C C . THR A 1 97 ? -26.118 9.353 20.412 1.00 96.12 97 THR A C 1
ATOM 770 O O . THR A 1 97 ? -27.022 10.057 20.857 1.00 96.12 97 THR A O 1
ATOM 773 N N . LEU A 1 98 ? -26.318 8.063 20.122 1.00 95.44 98 LEU A N 1
ATOM 774 C CA . LEU A 1 98 ? -27.646 7.436 20.187 1.00 95.44 98 LEU A CA 1
ATOM 775 C C . LEU A 1 98 ? -28.240 7.436 21.607 1.00 95.44 98 LEU A C 1
ATOM 777 O O . LEU A 1 98 ? -29.445 7.597 21.789 1.00 95.44 98 LEU A O 1
ATOM 781 N N . LYS A 1 99 ? -27.408 7.272 22.643 1.00 94.12 99 LYS A N 1
ATOM 782 C CA . LYS A 1 99 ? -27.855 7.355 24.045 1.00 94.12 99 LYS A CA 1
ATOM 783 C C . LYS A 1 99 ? -28.270 8.765 24.453 1.00 94.12 99 LYS A C 1
ATOM 785 O O . LYS A 1 99 ? -29.092 8.897 25.358 1.00 94.12 99 LYS A O 1
ATOM 790 N N . GLN A 1 100 ? -27.674 9.797 23.859 1.00 92.44 100 GLN A N 1
ATOM 791 C CA . GLN A 1 100 ? -28.059 11.186 24.105 1.00 92.44 100 GLN A CA 1
ATOM 792 C C . GLN A 1 100 ? -29.396 11.520 23.441 1.00 92.44 100 GLN A C 1
ATOM 794 O O . GLN A 1 100 ? -30.195 12.208 24.058 1.00 92.44 100 GLN A O 1
ATOM 799 N N . GLU A 1 101 ? -29.673 10.980 22.253 1.00 85.44 101 GLU A N 1
ATOM 800 C CA . GLU A 1 101 ? -30.953 11.162 21.546 1.00 85.44 101 GLU A CA 1
ATOM 801 C C . GLU A 1 101 ? -32.149 10.489 22.246 1.00 85.44 101 GLU A C 1
ATOM 803 O O . GLU A 1 101 ? -33.295 10.870 22.027 1.00 85.44 101 GLU A O 1
ATOM 808 N N . LEU A 1 102 ? -31.891 9.486 23.091 1.00 81.50 102 LEU A N 1
ATOM 809 C CA . LEU A 1 102 ? -32.905 8.803 23.905 1.00 81.50 102 LEU A CA 1
ATOM 810 C C . LEU A 1 102 ? -33.297 9.560 25.187 1.00 81.50 102 LEU A C 1
ATOM 812 O O . LEU A 1 102 ? -34.235 9.131 25.862 1.00 81.50 102 LEU A O 1
ATOM 816 N N . LYS A 1 103 ? -32.565 10.615 25.563 1.00 59.16 103 LYS A N 1
ATOM 817 C CA . LYS A 1 103 ? -32.831 11.436 26.755 1.00 59.16 103 LYS A CA 1
ATOM 818 C C . LYS A 1 103 ? -33.614 12.690 26.401 1.00 59.16 103 LYS A C 1
ATOM 820 O O . LYS A 1 103 ? -34.480 13.050 27.227 1.00 59.16 103 LYS A O 1
#

Foldseek 3Di:
DLCLLLVLLCVVPVDPSLVVLCVQLVHDSVVSVCSNVVNDDDDPSSLVSNLPDPCNVVSVCSVCPPVPDPVVVVVVVVVVVVVVVVVVVVVVVVVVVVVVVVD

Secondary structure (DSSP, 8-state):
-HHHHHHHHHHH-SSSHHHHHHHHHTS-HHHHHHHHTTSSPPPHHHHHHHHHSTTHHHHHHHHHTT---HHHHHHHHHHHHHHHHHHHHHHHHHHHHHHHHT-

Organism: NCBI:txid1572859

Radius of gyration: 18.98 Å; chains: 1; bounding box: 48×27×48 Å

pLDDT: mean 94.72, std 5.14, range [59.16, 98.31]